Protein AF-A0A553FYX4-F1 (afdb_monomer)

Structure (mmCIF, N/CA/C/O backbone):
data_AF-A0A553FYX4-F1
#
_entry.id   AF-A0A553FYX4-F1
#
loop_
_atom_site.group_PDB
_atom_site.id
_atom_site.type_symbol
_atom_site.label_atom_id
_atom_site.label_alt_id
_atom_site.label_comp_id
_atom_site.label_asym_id
_atom_site.label_entity_id
_atom_site.label_seq_id
_atom_site.pdbx_PDB_ins_code
_atom_site.Cartn_x
_atom_site.Cartn_y
_atom_site.Cartn_z
_atom_site.occupancy
_atom_site.B_iso_or_equiv
_atom_site.auth_seq_id
_atom_site.auth_comp_id
_atom_site.auth_asym_id
_atom_site.auth_atom_id
_atom_site.pdbx_PDB_model_num
ATOM 1 N N . MET A 1 1 ? -7.319 10.873 -10.969 1.00 57.41 1 MET A N 1
ATOM 2 C CA . MET A 1 1 ? -5.886 11.230 -11.075 1.00 57.41 1 MET A CA 1
ATOM 3 C C . MET A 1 1 ? -5.119 10.098 -10.424 1.00 57.41 1 MET A C 1
ATOM 5 O O . MET A 1 1 ? -5.402 9.814 -9.270 1.00 57.41 1 MET A O 1
ATOM 9 N N . THR A 1 2 ? -4.229 9.413 -11.141 1.00 75.50 2 THR A N 1
ATOM 10 C CA . THR A 1 2 ? -3.531 8.251 -10.572 1.00 75.50 2 THR A CA 1
ATOM 11 C C . THR A 1 2 ? -2.416 8.718 -9.644 1.00 75.50 2 THR A C 1
ATOM 13 O O . THR A 1 2 ? -1.354 9.151 -10.096 1.00 75.50 2 THR A O 1
ATOM 16 N N . THR A 1 3 ? -2.674 8.642 -8.340 1.00 88.06 3 THR A N 1
ATOM 17 C CA . THR A 1 3 ? -1.678 8.923 -7.303 1.00 88.06 3 THR A CA 1
ATOM 18 C C . THR A 1 3 ? -0.838 7.678 -7.067 1.00 88.06 3 THR A C 1
ATOM 20 O O . THR A 1 3 ? -1.362 6.584 -6.856 1.00 88.06 3 THR A O 1
ATOM 23 N N . TRP A 1 4 ? 0.480 7.843 -7.103 1.00 88.44 4 TRP A N 1
ATOM 24 C CA . TRP A 1 4 ? 1.427 6.766 -6.856 1.00 88.44 4 TRP A CA 1
ATOM 25 C C . TRP A 1 4 ? 2.089 6.960 -5.503 1.00 88.44 4 TRP A C 1
ATOM 27 O O . TRP A 1 4 ? 2.739 7.978 -5.284 1.00 88.44 4 TRP A O 1
ATOM 37 N N . LEU A 1 5 ? 1.962 5.960 -4.643 1.00 88.44 5 LEU A N 1
ATOM 38 C CA . LEU A 1 5 ? 2.466 5.960 -3.279 1.00 88.44 5 LEU A CA 1
ATOM 39 C C . LEU A 1 5 ? 3.651 5.008 -3.163 1.00 88.44 5 LEU A C 1
ATOM 41 O O . LEU A 1 5 ? 3.702 3.965 -3.818 1.00 88.44 5 LEU A O 1
ATOM 45 N N . THR A 1 6 ? 4.618 5.351 -2.327 1.00 89.62 6 THR A N 1
ATOM 46 C CA . THR A 1 6 ? 5.659 4.405 -1.913 1.00 89.62 6 THR A CA 1
ATOM 47 C C . THR A 1 6 ? 5.088 3.346 -0.967 1.00 89.62 6 THR A C 1
ATOM 49 O O . THR A 1 6 ? 4.010 3.509 -0.402 1.00 89.62 6 THR A O 1
ATOM 52 N N . THR A 1 7 ? 5.825 2.256 -0.736 1.00 86.44 7 THR A N 1
ATOM 53 C CA . THR A 1 7 ? 5.455 1.255 0.286 1.00 86.44 7 THR A CA 1
ATOM 54 C C . THR A 1 7 ? 5.254 1.855 1.673 1.00 86.44 7 THR A C 1
ATOM 56 O O . THR A 1 7 ? 4.441 1.338 2.430 1.00 86.44 7 THR A O 1
ATOM 59 N N . THR A 1 8 ? 5.981 2.923 2.011 1.00 88.31 8 THR A N 1
ATOM 60 C CA . THR A 1 8 ? 5.844 3.610 3.300 1.00 88.31 8 THR A CA 1
ATOM 61 C C . THR A 1 8 ? 4.552 4.412 3.350 1.00 88.31 8 THR A C 1
ATOM 63 O O . THR A 1 8 ? 3.752 4.188 4.247 1.00 88.31 8 THR A O 1
ATOM 66 N N . GLU A 1 9 ? 4.287 5.250 2.347 1.00 89.69 9 GLU A N 1
ATOM 67 C CA . GLU A 1 9 ? 3.041 6.026 2.294 1.00 89.69 9 GLU A CA 1
ATOM 68 C C . GLU A 1 9 ? 1.808 5.117 2.228 1.00 89.69 9 GLU A C 1
ATOM 70 O O . GLU A 1 9 ? 0.799 5.375 2.875 1.00 89.69 9 GLU A O 1
ATOM 75 N N . ALA A 1 10 ? 1.895 4.012 1.484 1.00 86.56 10 ALA A N 1
ATOM 76 C CA . ALA A 1 10 ? 0.855 2.992 1.444 1.00 86.56 10 ALA A CA 1
ATOM 77 C C . ALA A 1 10 ? 0.608 2.363 2.823 1.00 86.56 10 ALA A C 1
ATOM 79 O O . ALA A 1 10 ? -0.538 2.125 3.199 1.00 86.56 10 ALA A O 1
ATOM 80 N N . ALA A 1 11 ? 1.679 2.104 3.579 1.00 88.31 11 ALA A N 1
ATOM 81 C CA . ALA A 1 11 ? 1.598 1.561 4.929 1.00 88.31 11 ALA A CA 1
ATOM 82 C C . ALA A 1 11 ? 0.915 2.547 5.883 1.00 88.31 11 ALA A C 1
ATOM 84 O O . ALA A 1 11 ? 0.001 2.154 6.605 1.00 88.31 11 ALA A O 1
ATOM 85 N N . GLU A 1 12 ? 1.300 3.823 5.826 1.00 88.94 12 GLU A N 1
ATOM 86 C CA . GLU A 1 12 ? 0.687 4.894 6.614 1.00 88.94 12 GLU A CA 1
ATOM 87 C C . GLU A 1 12 ? -0.796 5.057 6.283 1.00 88.94 12 GLU A C 1
ATOM 89 O O . GLU A 1 12 ? -1.625 5.126 7.188 1.00 88.94 12 GLU A O 1
ATOM 94 N N . ARG A 1 13 ? -1.157 5.027 4.995 1.00 85.25 13 ARG A N 1
ATOM 95 C CA . ARG A 1 13 ? -2.554 5.163 4.562 1.00 85.25 13 ARG A CA 1
ATOM 96 C C . ARG A 1 13 ? -3.434 3.998 5.008 1.00 85.25 13 ARG A C 1
ATOM 98 O O . ARG A 1 13 ? -4.592 4.201 5.350 1.00 85.25 13 ARG A O 1
ATOM 105 N N . LEU A 1 14 ? -2.885 2.786 4.991 1.00 81.81 14 LEU A N 1
ATOM 106 C CA . LEU A 1 14 ? -3.564 1.576 5.454 1.00 81.81 14 LEU A CA 1
ATOM 107 C C . LEU A 1 14 ? -3.499 1.396 6.980 1.00 81.81 14 LEU A C 1
ATOM 109 O O . LEU A 1 14 ? -4.106 0.462 7.498 1.00 81.81 14 LEU A O 1
ATOM 113 N N . GLY A 1 15 ? -2.726 2.219 7.697 1.00 85.88 15 GLY A N 1
ATOM 114 C CA . GLY A 1 15 ? -2.477 2.049 9.130 1.00 85.88 15 GLY A CA 1
ATOM 115 C C . GLY A 1 15 ? -1.752 0.743 9.482 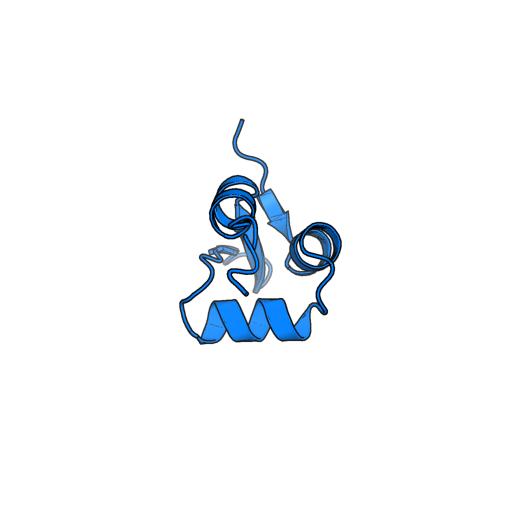1.00 85.88 15 GLY A C 1
ATOM 116 O O . GLY A 1 15 ? -1.907 0.226 10.587 1.00 85.88 15 GLY A O 1
ATOM 117 N N . VAL A 1 16 ? -0.980 0.174 8.552 1.00 86.69 16 VAL A N 1
ATOM 118 C CA . VAL A 1 16 ? -0.232 -1.077 8.757 1.00 86.69 16 VAL A CA 1
ATOM 119 C C . VAL A 1 16 ? 1.269 -0.822 8.764 1.00 86.69 16 VAL A C 1
ATOM 121 O O . VAL A 1 16 ? 1.755 0.214 8.329 1.00 86.69 16 VAL A O 1
ATOM 124 N N . SER A 1 17 ? 2.051 -1.800 9.217 1.00 87.31 17 SER A N 1
ATOM 125 C CA . SER A 1 17 ? 3.505 -1.720 9.084 1.00 87.31 17 SER A CA 1
ATOM 126 C C . SER A 1 17 ? 3.948 -1.908 7.623 1.00 87.31 17 SER A C 1
ATOM 128 O O . SER A 1 17 ? 3.369 -2.735 6.911 1.00 87.31 17 SER A O 1
ATOM 130 N N . PRO A 1 18 ? 5.051 -1.276 7.180 1.00 86.38 18 PRO A N 1
ATOM 131 C CA . PRO A 1 18 ? 5.592 -1.464 5.829 1.00 86.38 18 PRO A CA 1
ATOM 132 C C . PRO A 1 18 ? 5.925 -2.932 5.534 1.00 86.38 18 PRO A C 1
ATOM 134 O O . PRO A 1 18 ? 5.759 -3.400 4.412 1.00 86.38 18 PRO A O 1
ATOM 137 N N . LYS A 1 19 ? 6.309 -3.707 6.556 1.00 87.38 19 LYS A N 1
ATOM 138 C CA . LYS A 1 19 ? 6.515 -5.160 6.447 1.00 87.38 19 LYS A CA 1
ATOM 139 C C . LYS A 1 19 ? 5.251 -5.908 6.001 1.00 87.38 19 LYS A C 1
ATOM 141 O O . LYS A 1 19 ? 5.353 -6.855 5.228 1.00 87.38 19 LYS A O 1
ATOM 146 N N . THR A 1 20 ? 4.073 -5.481 6.459 1.00 88.56 20 THR A N 1
ATOM 147 C CA . THR A 1 20 ? 2.778 -6.038 6.037 1.00 88.56 20 THR A CA 1
ATOM 148 C C . THR A 1 20 ? 2.488 -5.693 4.583 1.00 88.56 20 THR A C 1
ATOM 150 O O . THR A 1 20 ? 2.033 -6.557 3.840 1.00 88.56 20 THR A O 1
ATOM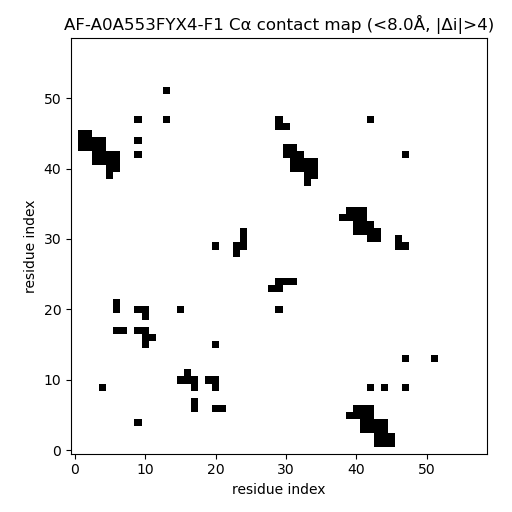 153 N N . VAL A 1 21 ? 2.819 -4.475 4.149 1.00 86.38 21 VAL A N 1
ATOM 154 C CA . VAL A 1 21 ? 2.710 -4.080 2.736 1.00 86.38 21 VAL A CA 1
ATOM 155 C C . VAL A 1 21 ? 3.609 -4.962 1.867 1.00 86.38 21 VAL A C 1
ATOM 157 O O . VAL A 1 21 ? 3.124 -5.578 0.926 1.00 86.38 21 VAL A O 1
ATOM 160 N N . TYR A 1 22 ? 4.885 -5.131 2.229 1.00 86.25 22 TYR A N 1
ATOM 161 C CA . TYR A 1 22 ? 5.797 -6.043 1.524 1.00 86.25 22 TYR A CA 1
ATOM 162 C C . TYR A 1 22 ? 5.295 -7.488 1.495 1.00 86.25 22 TYR A C 1
ATOM 164 O O . TYR A 1 22 ? 5.397 -8.142 0.459 1.00 86.25 22 TYR A O 1
ATOM 172 N N . ARG A 1 23 ? 4.730 -7.984 2.605 1.00 86.25 23 ARG A N 1
ATOM 173 C CA . ARG A 1 23 ? 4.111 -9.314 2.652 1.00 86.25 23 ARG A CA 1
ATOM 174 C C . ARG A 1 23 ? 2.986 -9.413 1.626 1.00 86.25 23 ARG A C 1
ATOM 176 O O . ARG A 1 23 ? 3.021 -10.333 0.831 1.00 86.25 23 ARG A O 1
ATOM 183 N N . ARG A 1 24 ? 2.046 -8.464 1.610 1.00 83.44 24 ARG A N 1
ATOM 184 C CA . ARG A 1 24 ? 0.906 -8.448 0.675 1.00 83.44 24 ARG A CA 1
ATOM 185 C C . ARG A 1 24 ? 1.341 -8.359 -0.787 1.00 83.44 24 ARG A C 1
ATOM 187 O O . ARG A 1 24 ? 0.737 -9.004 -1.631 1.00 83.44 24 ARG A O 1
ATOM 194 N N . ILE A 1 25 ? 2.408 -7.615 -1.076 1.00 86.00 25 ILE A N 1
ATOM 195 C CA . ILE A 1 25 ? 3.013 -7.568 -2.416 1.00 86.00 25 ILE A CA 1
ATOM 196 C C . ILE A 1 25 ? 3.588 -8.936 -2.785 1.00 86.00 25 ILE A C 1
ATOM 198 O O . ILE A 1 25 ? 3.357 -9.433 -3.881 1.00 86.00 25 ILE A O 1
ATOM 202 N N . SER A 1 26 ? 4.331 -9.554 -1.865 1.00 83.31 26 SER A N 1
ATOM 203 C CA . SER A 1 26 ? 4.941 -10.868 -2.089 1.00 83.31 26 SER A CA 1
ATOM 204 C C . SER A 1 26 ? 3.916 -11.999 -2.177 1.00 83.31 26 SER A C 1
ATOM 206 O O . SER A 1 26 ? 4.189 -13.003 -2.823 1.00 83.31 26 SER A O 1
ATOM 208 N N . ASP A 1 27 ? 2.778 -11.842 -1.509 1.00 83.25 27 ASP A N 1
ATOM 209 C CA . ASP A 1 27 ? 1.632 -12.753 -1.514 1.00 83.25 27 ASP A CA 1
ATOM 210 C C . ASP A 1 27 ? 0.792 -12.608 -2.798 1.00 83.25 27 ASP A C 1
ATOM 212 O O . ASP A 1 27 ? -0.012 -13.472 -3.120 1.00 83.25 27 ASP A O 1
ATOM 216 N N . GLY A 1 28 ? 0.999 -11.525 -3.560 1.00 80.56 28 GLY A N 1
ATOM 217 C CA . GLY A 1 28 ? 0.242 -11.206 -4.775 1.00 80.56 28 GLY A CA 1
ATOM 218 C C . GLY A 1 28 ? -1.090 -10.499 -4.513 1.00 80.56 28 GLY A C 1
ATOM 219 O O . GLY A 1 28 ? -1.791 -10.142 -5.455 1.00 80.56 28 GLY A O 1
ATOM 220 N N . THR A 1 29 ? -1.416 -10.250 -3.247 1.00 80.62 29 THR A N 1
ATOM 221 C CA . THR A 1 29 ? -2.679 -9.646 -2.808 1.00 80.62 29 THR A CA 1
ATOM 222 C C . THR A 1 29 ? -2.688 -8.119 -2.988 1.00 80.62 29 THR A C 1
ATOM 224 O O . THR A 1 29 ? -3.756 -7.521 -2.994 1.00 80.62 29 THR A O 1
ATOM 227 N N . LEU A 1 30 ? -1.528 -7.465 -3.147 1.00 81.75 30 LEU A N 1
ATOM 228 C CA . LEU A 1 3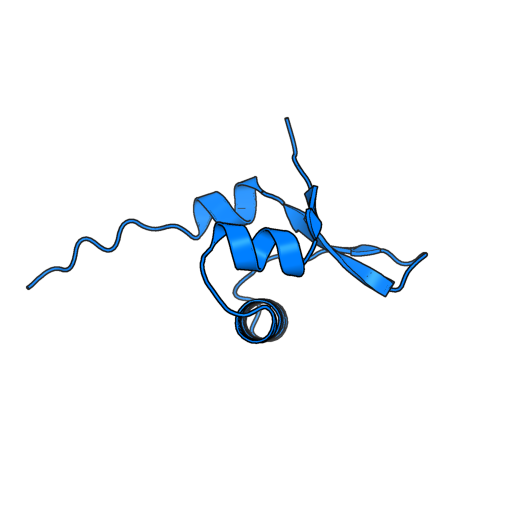0 ? -1.419 -6.022 -3.434 1.00 81.75 30 LEU A CA 1
ATOM 229 C C . LEU A 1 30 ? -0.583 -5.766 -4.696 1.00 81.75 30 LEU A C 1
ATOM 231 O O . LEU A 1 30 ? 0.560 -6.229 -4.785 1.00 81.75 30 LEU A O 1
ATOM 235 N N . ALA A 1 31 ? -1.104 -4.970 -5.636 1.00 82.00 31 ALA A N 1
ATOM 236 C CA . ALA A 1 31 ? -0.407 -4.670 -6.881 1.00 82.00 31 ALA A CA 1
ATOM 237 C C . ALA A 1 31 ? 0.643 -3.562 -6.679 1.00 82.00 31 ALA A C 1
ATOM 239 O O . ALA A 1 31 ? 0.340 -2.367 -6.614 1.00 82.00 31 ALA A O 1
ATOM 240 N N . ALA A 1 32 ? 1.918 -3.955 -6.635 1.00 85.12 32 ALA A N 1
ATOM 241 C CA . ALA A 1 32 ? 3.043 -3.026 -6.614 1.00 85.12 32 ALA A CA 1
ATOM 242 C C . ALA A 1 32 ? 3.856 -3.062 -7.911 1.00 85.12 32 ALA A C 1
ATOM 244 O O . ALA A 1 32 ? 4.109 -4.105 -8.508 1.00 85.12 32 ALA A O 1
ATOM 245 N N . TYR A 1 33 ? 4.332 -1.889 -8.304 1.00 86.56 33 TYR A N 1
ATOM 246 C CA . TYR A 1 33 ? 5.129 -1.637 -9.491 1.00 86.56 33 TYR A CA 1
ATOM 247 C C . TYR A 1 33 ? 6.544 -1.277 -9.061 1.00 86.56 33 TYR A C 1
ATOM 249 O O . TYR A 1 33 ? 6.765 -0.289 -8.362 1.00 86.56 33 TYR A O 1
ATOM 257 N N . ARG A 1 34 ? 7.530 -2.070 -9.475 1.00 83.94 34 ARG A N 1
ATOM 258 C CA . ARG A 1 34 ? 8.936 -1.785 -9.181 1.00 83.94 34 ARG A CA 1
ATOM 259 C C . ARG A 1 34 ? 9.500 -0.828 -10.229 1.00 83.94 34 ARG A C 1
ATOM 261 O O . ARG A 1 34 ? 9.483 -1.141 -11.417 1.00 83.94 34 ARG A O 1
ATOM 268 N N . LEU A 1 35 ? 10.045 0.313 -9.807 1.00 81.75 35 LEU A N 1
ATOM 269 C CA . LEU A 1 35 ? 10.804 1.178 -10.711 1.00 81.75 35 LEU A CA 1
ATOM 270 C C . LEU A 1 35 ? 12.161 0.546 -11.014 1.00 81.75 35 LEU A C 1
ATOM 272 O O . LEU A 1 35 ? 13.006 0.425 -10.125 1.00 81.75 35 LEU A O 1
ATOM 276 N N . ALA A 1 36 ? 12.387 0.209 -12.284 1.00 74.19 36 ALA A N 1
ATOM 277 C CA . ALA A 1 36 ? 13.648 -0.355 -12.764 1.00 74.19 36 ALA A CA 1
ATOM 278 C C . ALA A 1 36 ? 14.863 0.545 -12.459 1.00 74.19 36 ALA A C 1
ATOM 280 O O . ALA A 1 36 ? 15.956 0.039 -12.234 1.00 74.19 36 ALA A O 1
ATOM 281 N N . SER A 1 37 ? 14.664 1.865 -12.387 1.00 75.25 37 SER A N 1
ATOM 282 C CA . SER A 1 37 ? 15.744 2.842 -12.200 1.00 75.25 37 SER A CA 1
ATOM 283 C C . SER A 1 37 ? 16.209 3.037 -10.751 1.00 75.25 37 SER A C 1
ATOM 285 O O . SER A 1 37 ? 17.337 3.468 -10.545 1.00 75.25 37 SER A O 1
ATOM 287 N N . SER A 1 38 ? 15.377 2.738 -9.746 1.00 71.38 38 SER A N 1
ATOM 288 C CA . SER A 1 38 ? 15.719 2.983 -8.326 1.00 71.38 38 SER A CA 1
ATOM 289 C C . SER A 1 38 ? 15.463 1.787 -7.412 1.00 71.38 38 SER A C 1
ATOM 291 O O . SER A 1 38 ? 15.740 1.855 -6.219 1.00 71.38 38 SER A O 1
ATOM 293 N N . GLY A 1 39 ? 14.900 0.691 -7.929 1.00 74.50 39 GLY A N 1
ATOM 294 C CA . GLY A 1 39 ? 14.569 -0.493 -7.134 1.00 74.50 39 GLY A CA 1
ATOM 295 C C . GLY A 1 39 ? 13.425 -0.296 -6.132 1.00 74.50 39 GLY A C 1
ATOM 296 O O . GLY A 1 39 ? 13.055 -1.259 -5.466 1.00 74.50 39 GLY A O 1
ATOM 297 N N . GLN A 1 40 ? 12.851 0.907 -6.047 1.00 80.62 40 GLN A N 1
ATOM 298 C CA . GLN A 1 40 ? 11.716 1.228 -5.186 1.00 80.62 40 GLN A CA 1
ATOM 299 C C . GLN A 1 40 ? 10.403 0.685 -5.750 1.00 80.62 40 GLN A C 1
ATOM 301 O O . GLN A 1 40 ? 10.183 0.666 -6.964 1.00 80.62 40 GLN A O 1
ATOM 306 N N . TYR A 1 41 ? 9.511 0.296 -4.843 1.00 83.31 41 TYR A N 1
ATOM 307 C CA . TYR A 1 41 ? 8.147 -0.107 -5.156 1.00 83.31 41 TY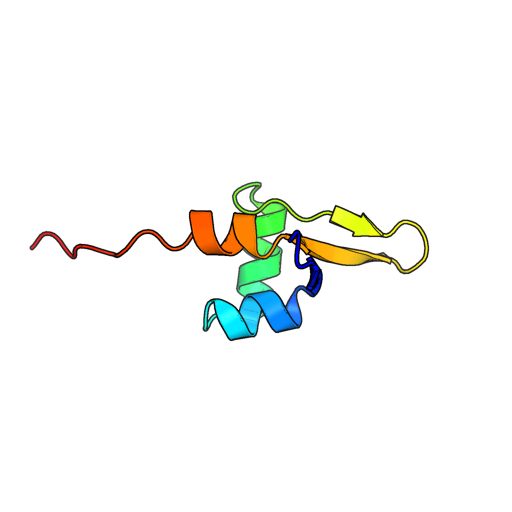R A CA 1
ATOM 308 C C . TYR A 1 41 ? 7.213 1.100 -5.089 1.00 83.31 41 TYR A C 1
ATOM 310 O O . TYR A 1 41 ? 7.256 1.883 -4.136 1.00 83.31 41 TYR A O 1
ATOM 318 N N . LYS A 1 42 ? 6.354 1.225 -6.096 1.00 86.75 42 LYS A N 1
ATOM 319 C CA . LYS A 1 42 ? 5.239 2.161 -6.138 1.00 86.75 42 LYS A CA 1
ATOM 320 C C . LYS A 1 42 ? 3.926 1.414 -6.238 1.00 86.75 42 LYS A C 1
ATOM 322 O O . LYS A 1 42 ? 3.796 0.458 -6.991 1.00 86.75 42 LYS A O 1
ATOM 327 N N . ILE A 1 43 ? 2.951 1.877 -5.487 1.00 87.56 43 ILE A N 1
ATOM 328 C CA . ILE A 1 43 ? 1.621 1.299 -5.383 1.00 87.56 43 ILE A CA 1
ATOM 329 C C . ILE A 1 43 ? 0.644 2.377 -5.831 1.00 87.56 43 ILE A C 1
ATOM 331 O O . ILE A 1 43 ? 0.849 3.563 -5.558 1.00 87.56 43 ILE A O 1
ATOM 335 N N . ARG A 1 44 ? -0.400 1.997 -6.563 1.00 88.56 44 ARG A N 1
ATOM 336 C CA . ARG A 1 44 ? -1.446 2.956 -6.923 1.00 88.56 44 ARG A CA 1
ATOM 337 C C . ARG A 1 44 ? -2.312 3.202 -5.697 1.00 88.56 44 ARG A C 1
ATOM 339 O O . ARG A 1 44 ? -2.770 2.256 -5.069 1.00 88.56 44 ARG A O 1
ATOM 346 N N . ALA A 1 45 ? -2.553 4.469 -5.385 1.00 85.44 45 ALA A N 1
ATOM 347 C CA . ALA A 1 45 ? -3.487 4.881 -4.343 1.00 85.44 45 ALA A CA 1
ATOM 348 C C . ALA A 1 45 ? -4.857 4.208 -4.512 1.00 85.44 45 ALA A C 1
ATOM 350 O O . ALA A 1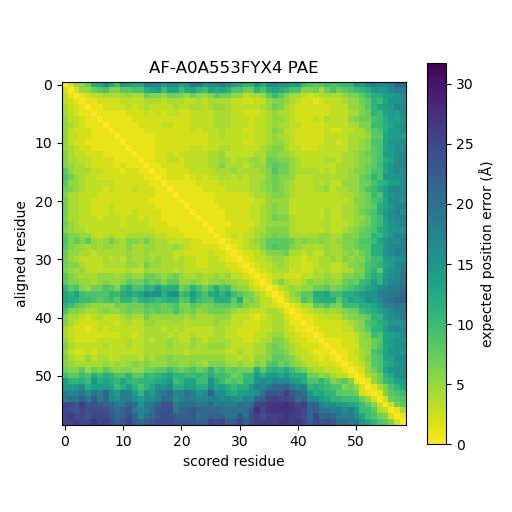 45 ? -5.418 3.716 -3.544 1.00 85.44 45 ALA A O 1
ATOM 351 N N . GLU A 1 46 ? -5.314 4.103 -5.758 1.00 83.00 46 GLU A N 1
ATOM 352 C CA . GLU A 1 46 ? -6.581 3.472 -6.128 1.00 83.00 46 GLU A CA 1
ATOM 353 C C . GLU A 1 46 ? -6.605 1.974 -5.774 1.00 83.00 46 GLU A C 1
ATOM 355 O O . GLU A 1 46 ? -7.599 1.492 -5.254 1.00 83.00 46 GLU A O 1
ATOM 360 N N . ASP A 1 47 ? -5.502 1.244 -5.976 1.00 79.81 47 ASP A N 1
ATOM 361 C CA . ASP A 1 47 ? -5.401 -0.186 -5.630 1.00 79.81 47 ASP A CA 1
ATOM 362 C C . ASP A 1 47 ? -5.499 -0.401 -4.113 1.00 79.81 47 ASP A C 1
ATOM 364 O O . ASP A 1 47 ? -6.187 -1.301 -3.641 1.00 79.81 47 ASP A O 1
ATOM 368 N N . LEU A 1 48 ? -4.875 0.500 -3.344 1.00 78.56 48 LEU A N 1
ATOM 369 C CA . LEU A 1 48 ? -4.982 0.514 -1.885 1.00 78.56 48 LEU A CA 1
ATOM 370 C C . LEU A 1 48 ? -6.412 0.806 -1.438 1.00 78.56 48 LEU A C 1
ATOM 372 O O . LEU A 1 48 ? -6.904 0.140 -0.540 1.00 78.5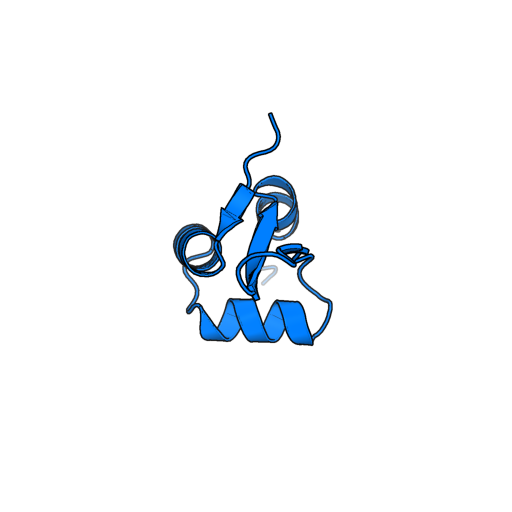6 48 LEU A O 1
ATOM 376 N N . GLU A 1 49 ? -7.073 1.780 -2.064 1.00 75.81 49 GLU A N 1
ATOM 377 C CA . GLU A 1 49 ? -8.460 2.158 -1.766 1.00 75.81 49 GLU A CA 1
ATOM 378 C C . GLU A 1 49 ? -9.448 1.038 -2.112 1.00 75.81 49 GLU A C 1
ATOM 380 O O . GLU A 1 49 ? -10.364 0.782 -1.339 1.00 75.81 49 GLU A O 1
ATOM 385 N N . HIS A 1 50 ? -9.212 0.304 -3.201 1.00 70.56 50 HIS A N 1
ATOM 386 C CA . HIS A 1 50 ? -9.976 -0.894 -3.554 1.00 70.56 50 HIS A CA 1
ATOM 387 C C . HIS A 1 50 ? -9.785 -2.052 -2.562 1.00 70.56 50 HIS A C 1
ATOM 389 O O . HIS A 1 50 ? -10.660 -2.906 -2.454 1.00 70.56 50 HIS A O 1
ATOM 395 N N . GLN A 1 51 ? -8.664 -2.086 -1.838 1.00 63.22 51 GLN A N 1
ATOM 396 C CA . GLN A 1 51 ? -8.391 -3.084 -0.802 1.00 63.22 51 GLN A CA 1
ATOM 397 C C . GLN A 1 51 ? -8.968 -2.722 0.573 1.00 63.22 51 GLN A C 1
ATOM 399 O O . GLN A 1 51 ? -8.974 -3.561 1.477 1.00 63.22 51 GLN A O 1
ATOM 404 N N . ILE A 1 52 ? -9.423 -1.479 0.757 1.00 64.81 52 ILE A N 1
ATOM 405 C CA . ILE A 1 52 ? -10.144 -1.052 1.955 1.00 64.81 52 ILE A CA 1
ATOM 406 C C . ILE A 1 52 ? -11.598 -1.486 1.771 1.00 64.81 52 ILE A C 1
ATOM 408 O O . ILE A 1 52 ? -12.477 -0.688 1.457 1.00 64.81 52 ILE A O 1
ATOM 412 N N . GLU A 1 53 ? -11.861 -2.775 1.955 1.00 56.31 53 GLU A N 1
ATOM 413 C CA . GLU A 1 53 ? -13.232 -3.206 2.197 1.00 56.31 53 GLU A CA 1
ATOM 414 C C . GLU A 1 53 ? -13.622 -2.735 3.605 1.00 56.31 53 GLU A C 1
ATOM 416 O O . GLU A 1 53 ? -12.866 -2.973 4.559 1.00 56.31 53 GLU A O 1
ATOM 421 N N . PRO A 1 54 ? -14.760 -2.035 3.787 1.00 42.19 54 PRO A N 1
ATOM 422 C CA . PRO A 1 54 ? -15.271 -1.816 5.124 1.00 42.19 54 PRO A CA 1
ATOM 423 C C . PRO A 1 54 ? -15.500 -3.198 5.726 1.00 42.19 54 PRO A C 1
ATOM 425 O O . PRO A 1 54 ? -16.303 -3.979 5.220 1.00 42.19 54 PRO A O 1
ATOM 428 N N . VAL A 1 55 ? -14.788 -3.508 6.809 1.00 49.06 55 VAL A N 1
ATOM 429 C CA . VAL A 1 55 ?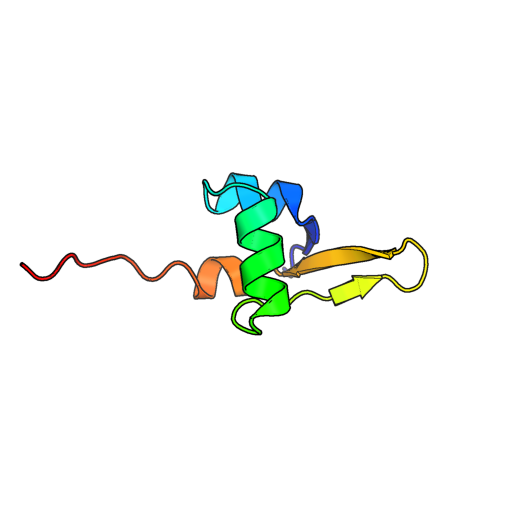 -15.156 -4.635 7.658 1.00 49.06 55 VAL A CA 1
ATOM 430 C C . VAL A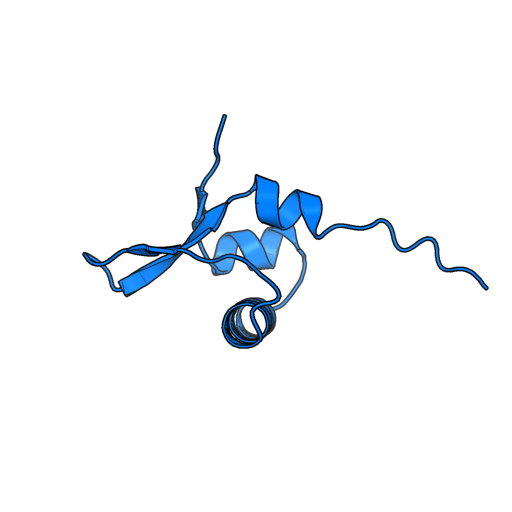 1 55 ? -16.487 -4.248 8.295 1.00 49.06 55 VAL A C 1
ATOM 432 O O . VAL A 1 55 ? -16.534 -3.714 9.403 1.00 49.06 55 VAL A O 1
ATOM 435 N N . SER A 1 56 ? -17.585 -4.500 7.580 1.00 42.47 56 SER A N 1
ATOM 436 C CA . SER A 1 56 ? -18.818 -4.928 8.215 1.00 42.47 56 SER A CA 1
ATOM 437 C C . SER A 1 56 ? -18.434 -6.188 8.968 1.00 42.47 56 SER A C 1
ATOM 439 O O . SER A 1 56 ? -18.315 -7.274 8.411 1.00 42.47 56 SER A O 1
ATOM 441 N N . LYS A 1 57 ? -18.082 -5.981 10.232 1.00 40.00 57 LYS A N 1
ATOM 442 C CA . LYS A 1 57 ? -17.956 -7.018 11.235 1.00 40.00 57 LYS A CA 1
ATOM 443 C C . LYS A 1 57 ? -19.356 -7.624 11.335 1.00 40.00 57 LYS A C 1
ATOM 445 O O . LYS A 1 57 ? -20.193 -7.080 12.043 1.00 40.00 57 LYS A O 1
ATOM 450 N N . GLU A 1 58 ? -19.642 -8.632 10.519 1.00 39.94 58 GLU A N 1
ATOM 451 C CA . GLU A 1 58 ? -20.796 -9.488 10.761 1.00 39.94 58 GLU A CA 1
ATOM 452 C C . GLU A 1 58 ? -20.467 -10.337 11.996 1.00 39.94 58 GLU A C 1
ATOM 454 O O . GLU A 1 58 ? -19.349 -10.845 12.137 1.00 39.94 58 GLU A O 1
ATOM 459 N N . ASP A 1 59 ? -21.416 -10.291 12.927 1.00 40.41 59 ASP A N 1
ATOM 460 C CA . ASP A 1 59 ? -21.379 -10.6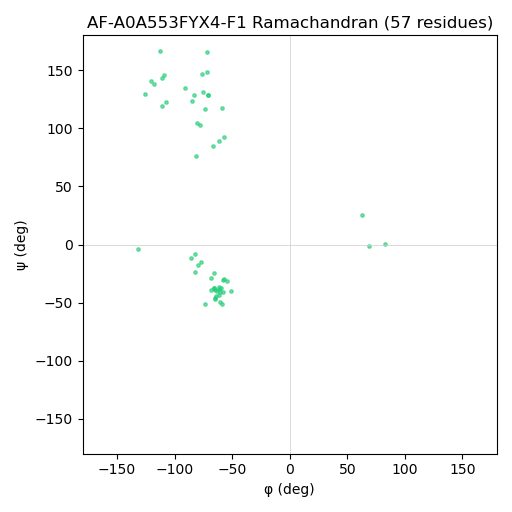99 14.336 1.00 40.41 59 ASP A CA 1
ATOM 461 C C . ASP A 1 59 ? -21.214 -12.217 14.528 1.00 40.41 59 ASP A C 1
ATOM 463 O O . ASP A 1 59 ? -21.814 -12.990 13.742 1.00 40.41 59 ASP A O 1
#

InterPro domains:
  IPR009061 Putative DNA-binding domain superfamily [SSF46955] (4-50)
  IPR010093 SinI-like, DNA-binding domain [TIGR01764] (4-50)
  IPR041657 Helix-turn-helix domain, group 17 [PF12728] (4-50)

Solvent-accessible surface area (backbone atoms only — not comparable to full-atom values): 3635 Å² total; per-residue (Å²): 132,94,49,75,28,42,54,60,56,48,10,62,75,69,73,46,55,47,68,56,46,52,46,33,41,76,71,66,78,37,79,64,45,69,39,88,89,74,74,46,50,35,28,44,48,64,61,56,56,70,66,61,65,80,77,75,76,77,129

pLDDT: mean 77.9, std 14.09, range [39.94, 89.69]

Radius of gyration: 12.15 Å; Cα contacts (8 Å, |Δi|>4): 66; chains: 1; bounding box: 37×24×27 Å

Sequence (59 aa):
MTTWLTTTEAAERLGVSPKTVYRRISDGTLAAYRLASSGQYKIRAEDLEHQIEPVSKED

Foldseek 3Di:
DWDKDFLCRLCVVLVHDSVVSVVCVVVVNFDWDQDPVPRTIIGTPVSSVVVPDPPPVPD

Organism: NCBI:txid3139423

Mean predicted aligned error: 6.88 Å

Secondary structure (DSSP, 8-state):
---EEEHHHHHHHHTS-HHHHHHHHHHTSS-EEE-TTT--EEEEHHHHHHT--------

Nearest PDB structures (foldseek):
  6ama-assembly1_B  TM=8.718E-01  e=2.465E-03  Streptomyces venezuelae
  6ama-assembly1_A  TM=9.082E-01  e=3.644E-03  Streptomyces venezuelae
  6amk-assembly1_A  TM=9.013E-01  e=1.177E-02  Streptomyces venezuelae
  5d90-assembly2_C  TM=8.065E-01  e=1.257E-02  Haemophilus influenzae Rd KW20
  3hh0-assembly1_A  TM=8.456E-01  e=4.237E-01  Bacillus cereus ATCC 14579